Protein AF-A0A526XSW0-F1 (afdb_monomer_lite)

Foldseek 3Di:
DPDCVCPLVVLLQVLLVVLQVLVVVLVVCVVVVVDDPVVVVVSVVVSCVLLDADDPPDPPHPDHRSNVNSVVVLVVLQCQQPPNDPVSCVVPVPRGPVNCSVVVD

Structure (mmCIF, N/CA/C/O backbone):
data_AF-A0A526XSW0-F1
#
_entry.id   AF-A0A526XSW0-F1
#
loop_
_atom_site.group_PDB
_atom_site.id
_atom_site.type_symbol
_atom_site.label_atom_id
_atom_site.label_alt_id
_atom_site.label_comp_id
_atom_site.label_asym_id
_atom_site.label_entity_id
_atom_site.label_seq_id
_atom_site.pdbx_PDB_ins_code
_atom_site.Cartn_x
_atom_site.Cartn_y
_atom_site.Cartn_z
_atom_site.occu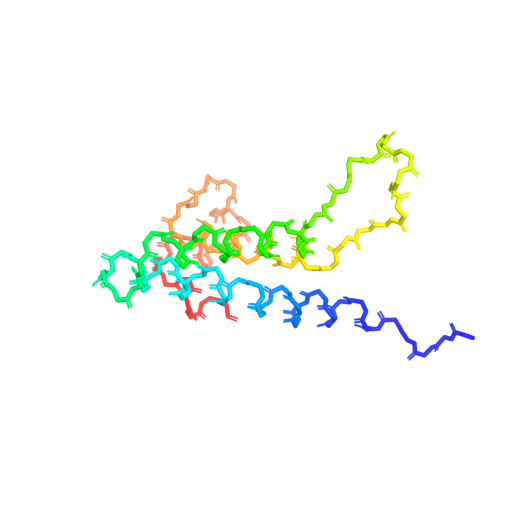pancy
_atom_site.B_iso_or_equiv
_atom_site.auth_seq_id
_atom_site.auth_comp_id
_atom_site.auth_asym_id
_atom_site.auth_atom_id
_atom_site.pdbx_PDB_model_num
ATOM 1 N N . ALA A 1 1 ? 30.440 -9.351 -1.982 1.00 50.91 1 ALA A N 1
ATOM 2 C CA . ALA A 1 1 ? 29.177 -8.679 -1.606 1.00 50.91 1 ALA A CA 1
ATOM 3 C C . ALA A 1 1 ? 27.993 -9.301 -2.357 1.00 50.91 1 ALA A C 1
ATOM 5 O O . ALA A 1 1 ? 27.292 -8.621 -3.090 1.00 50.91 1 ALA A O 1
ATOM 6 N N . GLN A 1 2 ? 27.788 -10.615 -2.209 1.00 48.62 2 GLN A N 1
ATOM 7 C CA . GLN A 1 2 ? 26.859 -11.385 -3.048 1.00 48.62 2 GLN A CA 1
ATOM 8 C C . GLN A 1 2 ? 26.067 -12.380 -2.184 1.00 48.62 2 GLN A C 1
ATOM 10 O O . GLN A 1 2 ? 26.147 -13.583 -2.379 1.00 48.62 2 GLN A O 1
ATOM 15 N N . TYR A 1 3 ? 25.376 -11.863 -1.161 1.00 49.38 3 TYR A N 1
ATOM 16 C CA . TYR A 1 3 ? 24.570 -12.663 -0.218 1.00 49.38 3 TYR A CA 1
ATOM 17 C C . TYR A 1 3 ? 23.252 -11.978 0.215 1.00 49.38 3 TYR A C 1
ATOM 19 O O . TYR A 1 3 ? 22.562 -12.470 1.097 1.00 49.38 3 TYR A O 1
ATOM 27 N N . PHE A 1 4 ? 22.909 -10.824 -0.371 1.00 45.56 4 PHE A N 1
ATOM 28 C CA . PHE A 1 4 ? 21.892 -9.892 0.155 1.00 45.56 4 PHE A CA 1
ATOM 29 C C . PHE A 1 4 ? 20.856 -9.477 -0.925 1.00 45.56 4 PHE A C 1
ATOM 31 O O . PHE A 1 4 ? 20.182 -8.461 -0.808 1.00 45.56 4 PHE A O 1
ATOM 38 N N . TYR A 1 5 ? 20.714 -10.249 -2.012 1.00 44.97 5 TYR A N 1
ATOM 39 C CA . TYR A 1 5 ? 19.811 -9.903 -3.127 1.00 44.97 5 TYR A CA 1
ATOM 40 C C . TYR A 1 5 ? 18.300 -10.128 -2.856 1.00 44.97 5 TYR A C 1
ATOM 42 O O . TYR A 1 5 ? 17.511 -9.333 -3.362 1.00 44.97 5 TYR A O 1
ATOM 50 N N . PRO A 1 6 ? 17.852 -11.091 -2.013 1.00 52.22 6 PRO A N 1
ATOM 51 C CA . PRO A 1 6 ? 16.422 -11.229 -1.698 1.00 52.22 6 PRO A CA 1
ATOM 52 C C . PRO A 1 6 ? 15.860 -10.098 -0.824 1.00 52.22 6 PRO A C 1
ATOM 54 O O . PRO A 1 6 ? 14.651 -9.908 -0.759 1.00 52.22 6 PRO A O 1
ATOM 57 N N . GLN A 1 7 ? 16.716 -9.334 -0.140 1.00 61.62 7 GLN A N 1
ATOM 58 C CA . GLN A 1 7 ? 16.277 -8.489 0.975 1.00 61.62 7 GLN A CA 1
ATOM 59 C C . GLN A 1 7 ? 15.449 -7.294 0.564 1.00 61.62 7 GLN A C 1
ATOM 61 O O . GLN A 1 7 ? 14.539 -6.925 1.292 1.00 61.62 7 GLN A O 1
ATOM 66 N N . ARG A 1 8 ? 15.741 -6.690 -0.591 1.00 61.66 8 ARG A N 1
ATOM 67 C CA . ARG A 1 8 ? 14.948 -5.547 -1.048 1.00 61.66 8 ARG A CA 1
ATOM 68 C C . ARG A 1 8 ? 13.535 -5.975 -1.422 1.00 61.66 8 ARG A C 1
ATOM 70 O O . ARG A 1 8 ? 12.601 -5.287 -1.054 1.00 61.66 8 ARG A O 1
ATOM 77 N N . GLN A 1 9 ? 13.369 -7.124 -2.077 1.00 65.00 9 GLN A N 1
ATOM 78 C CA . GLN A 1 9 ? 12.043 -7.643 -2.430 1.00 65.00 9 GLN A CA 1
ATOM 79 C C . GLN A 1 9 ? 11.247 -8.041 -1.184 1.00 65.00 9 GLN A C 1
ATOM 81 O O . GLN A 1 9 ? 10.096 -7.644 -1.038 1.00 65.00 9 GLN A O 1
ATOM 86 N N . THR A 1 10 ? 11.870 -8.751 -0.239 1.00 72.44 10 THR A N 1
ATOM 87 C CA . THR A 1 10 ? 11.206 -9.095 1.026 1.00 72.44 10 THR A CA 1
ATOM 88 C C . THR A 1 10 ? 10.902 -7.861 1.870 1.00 72.44 10 THR A C 1
ATOM 90 O O . THR A 1 10 ? 9.880 -7.827 2.542 1.00 72.44 10 THR A O 1
ATOM 93 N N . GLN A 1 11 ? 11.757 -6.835 1.821 1.00 77.19 11 GLN A N 1
ATOM 94 C CA . GLN A 1 11 ? 11.516 -5.562 2.493 1.00 77.19 11 GLN A CA 1
ATOM 95 C C . GLN A 1 11 ? 10.349 -4.811 1.851 1.00 77.19 11 GLN A C 1
ATOM 97 O O . GLN A 1 11 ? 9.490 -4.341 2.577 1.00 77.19 11 GLN A O 1
ATOM 102 N N . VAL A 1 12 ? 10.262 -4.750 0.519 1.00 81.25 12 VAL A N 1
ATOM 103 C CA . VAL A 1 12 ? 9.104 -4.165 -0.183 1.00 81.25 12 VAL A CA 1
ATOM 104 C C . VAL A 1 12 ? 7.812 -4.859 0.240 1.00 81.25 12 VAL A C 1
ATOM 106 O O . VAL A 1 12 ? 6.858 -4.185 0.606 1.00 81.25 12 VAL A O 1
ATOM 109 N N . MET A 1 13 ? 7.792 -6.195 0.264 1.00 79.94 13 MET A N 1
ATOM 110 C CA . MET A 1 13 ? 6.598 -6.935 0.680 1.00 79.94 13 MET A CA 1
ATOM 111 C C . MET A 1 13 ? 6.256 -6.704 2.155 1.00 79.94 13 MET A C 1
ATOM 113 O O . MET A 1 13 ? 5.098 -6.460 2.477 1.00 79.94 13 MET A O 1
ATOM 117 N N . ASN A 1 14 ? 7.243 -6.748 3.054 1.00 83.25 14 ASN A N 1
ATOM 118 C CA . ASN A 1 14 ? 7.016 -6.569 4.489 1.00 83.25 14 ASN A CA 1
ATOM 119 C C . ASN A 1 14 ? 6.572 -5.140 4.832 1.00 83.25 14 ASN A C 1
ATOM 121 O O . ASN A 1 14 ? 5.546 -4.938 5.480 1.00 83.25 14 ASN A O 1
ATOM 125 N N . GLU A 1 15 ? 7.333 -4.149 4.372 1.00 86.88 15 GLU A N 1
ATOM 126 C CA . GLU A 1 15 ? 7.064 -2.739 4.646 1.00 86.88 15 GLU A CA 1
ATOM 127 C C . GLU A 1 15 ? 5.821 -2.242 3.901 1.00 86.88 15 GLU A C 1
ATOM 129 O O . GLU A 1 15 ? 5.024 -1.485 4.458 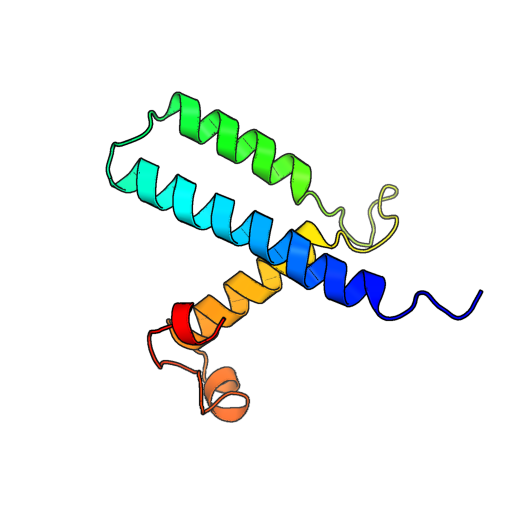1.00 86.88 15 GLU A O 1
ATOM 134 N N . GLY A 1 16 ? 5.604 -2.719 2.672 1.00 85.88 16 GLY A N 1
ATOM 135 C CA . GLY A 1 16 ? 4.376 -2.502 1.912 1.00 85.88 16 GLY A CA 1
ATOM 136 C C . GLY A 1 16 ? 3.149 -3.043 2.634 1.00 85.88 16 GLY A C 1
ATOM 137 O O . GLY A 1 16 ? 2.182 -2.306 2.812 1.00 85.88 16 GLY A O 1
ATOM 138 N N . CYS A 1 17 ? 3.222 -4.279 3.145 1.00 88.12 17 CYS A N 1
ATOM 139 C CA . CYS A 1 17 ? 2.152 -4.901 3.932 1.00 88.12 17 CYS A CA 1
ATOM 140 C C . CYS A 1 17 ? 1.806 -4.083 5.166 1.00 88.12 17 CYS A C 1
ATOM 142 O O . CYS A 1 17 ? 0.647 -3.721 5.368 1.00 88.12 17 CYS A O 1
ATOM 144 N N . ALA A 1 18 ? 2.813 -3.729 5.966 1.00 87.81 18 ALA A N 1
ATOM 145 C CA . ALA A 1 18 ? 2.603 -2.920 7.159 1.00 87.81 18 ALA A CA 1
ATOM 146 C C . ALA A 1 18 ? 1.944 -1.573 6.816 1.00 87.81 18 ALA A C 1
ATOM 148 O O . ALA A 1 18 ? 0.968 -1.168 7.449 1.00 87.81 18 ALA A O 1
ATOM 149 N N . THR A 1 19 ? 2.438 -0.907 5.771 1.00 88.56 19 THR A N 1
ATOM 150 C CA . THR A 1 19 ? 1.922 0.381 5.291 1.00 88.56 19 THR A CA 1
ATOM 151 C C . THR A 1 19 ? 0.464 0.263 4.851 1.00 88.56 19 THR A C 1
ATOM 153 O O . THR A 1 19 ? -0.392 1.005 5.337 1.00 88.56 19 THR A O 1
ATOM 156 N N . PHE A 1 20 ? 0.156 -0.713 4.003 1.00 91.88 20 PHE A N 1
ATOM 157 C CA . PHE A 1 20 ? -1.185 -0.968 3.495 1.00 91.88 20 PHE A CA 1
ATOM 158 C C . PHE A 1 20 ? -2.177 -1.346 4.608 1.00 91.88 20 PHE A C 1
ATOM 160 O O . PHE A 1 20 ? -3.301 -0.835 4.643 1.00 91.88 20 PHE A O 1
ATOM 167 N N . VAL A 1 21 ? -1.769 -2.192 5.559 1.00 91.62 21 VAL A N 1
ATOM 168 C CA . VAL A 1 21 ? -2.601 -2.583 6.706 1.00 91.62 21 VAL A CA 1
ATOM 169 C C . VAL A 1 21 ? -2.908 -1.376 7.587 1.00 91.62 21 VAL A C 1
ATOM 171 O O . VAL A 1 21 ? -4.069 -1.172 7.942 1.00 91.62 21 VAL A O 1
ATOM 174 N N . HIS A 1 22 ? -1.910 -0.543 7.902 1.00 91.75 22 HIS A N 1
ATOM 175 C CA . HIS A 1 22 ? -2.136 0.687 8.662 1.00 91.75 22 HIS A CA 1
ATOM 176 C C . HIS A 1 22 ? -3.102 1.621 7.930 1.00 91.75 22 HIS A C 1
ATOM 178 O O . HIS A 1 22 ? -4.082 2.062 8.525 1.00 91.75 22 HIS A O 1
ATOM 184 N N . TYR A 1 23 ? -2.882 1.871 6.638 1.00 91.44 23 TYR A N 1
ATOM 185 C CA . TYR A 1 23 ? -3.786 2.687 5.828 1.00 91.44 23 TYR A CA 1
ATOM 186 C C . TYR A 1 23 ? -5.225 2.153 5.880 1.00 91.44 23 TYR A C 1
ATOM 188 O O . TYR A 1 23 ? -6.156 2.886 6.214 1.00 91.44 23 TYR A O 1
ATOM 196 N N . THR A 1 24 ? -5.408 0.860 5.623 1.00 93.38 24 THR A N 1
ATOM 197 C CA . THR A 1 24 ? -6.732 0.232 5.543 1.00 93.38 24 THR A CA 1
ATOM 198 C C . THR A 1 24 ? -7.457 0.239 6.886 1.00 93.38 24 THR A C 1
ATOM 200 O O . THR A 1 24 ? -8.636 0.590 6.956 1.00 93.38 24 THR A O 1
ATOM 203 N N . LEU A 1 25 ? -6.773 -0.147 7.967 1.00 94.75 25 LEU A N 1
ATOM 204 C CA . LEU A 1 25 ? -7.379 -0.207 9.296 1.00 94.75 25 LEU A CA 1
ATOM 205 C C . LEU A 1 25 ? -7.736 1.182 9.812 1.00 94.75 25 LEU A C 1
ATOM 207 O O . LEU A 1 25 ? -8.828 1.355 10.347 1.00 94.75 25 LEU A O 1
ATOM 211 N N . MET A 1 26 ? -6.861 2.174 9.631 1.00 95.88 26 MET A N 1
ATOM 212 C CA . MET A 1 26 ? -7.134 3.519 10.130 1.00 95.88 26 MET A CA 1
ATOM 213 C C . MET A 1 26 ? -8.303 4.181 9.393 1.00 95.88 26 MET A C 1
ATOM 215 O O . MET A 1 26 ? -9.170 4.747 10.056 1.00 95.88 26 MET A O 1
ATOM 219 N N . ASN A 1 27 ? -8.400 4.030 8.064 1.00 93.94 27 ASN A N 1
ATOM 220 C CA . ASN A 1 27 ? -9.585 4.471 7.317 1.00 93.94 27 ASN A CA 1
ATOM 221 C C . ASN A 1 27 ? -10.852 3.753 7.804 1.00 93.94 27 ASN A C 1
ATOM 223 O O . ASN A 1 27 ? -11.840 4.402 8.125 1.00 93.94 27 ASN A O 1
ATOM 227 N N . MET A 1 28 ? -10.801 2.431 7.994 1.00 95.88 28 MET A N 1
ATOM 228 C CA . MET A 1 28 ? -11.953 1.667 8.486 1.00 95.88 28 MET A CA 1
ATOM 229 C C . MET A 1 28 ? -12.405 2.094 9.891 1.00 95.88 28 MET A C 1
ATOM 231 O O . MET A 1 28 ? -13.603 2.115 10.178 1.00 95.88 28 MET A O 1
ATOM 235 N N . LEU A 1 29 ? -11.468 2.399 10.792 1.00 97.25 29 LEU A N 1
ATOM 236 C CA . LEU A 1 29 ? -11.790 2.912 12.123 1.00 97.25 29 LEU A CA 1
ATOM 237 C C . LEU A 1 29 ? -12.423 4.305 12.039 1.00 97.25 29 LEU A C 1
ATOM 239 O O . LEU A 1 29 ? -13.368 4.576 12.780 1.00 97.25 29 LEU A O 1
ATOM 243 N N . PHE A 1 30 ? -11.934 5.161 11.140 1.00 96.62 30 PHE A N 1
ATOM 244 C CA . PHE A 1 30 ? -12.495 6.491 10.911 1.00 96.62 30 PHE A CA 1
ATOM 245 C C . PHE A 1 30 ? -13.921 6.416 10.357 1.00 96.62 30 PHE A C 1
ATOM 247 O O . PHE A 1 30 ? -14.825 7.012 10.939 1.00 96.62 30 PHE A O 1
ATOM 254 N N . ASP A 1 31 ? -14.153 5.595 9.331 1.00 95.88 31 ASP A N 1
ATOM 255 C CA . ASP A 1 31 ? -15.475 5.392 8.721 1.00 95.88 31 ASP A CA 1
ATOM 256 C C . ASP A 1 31 ? -16.507 4.854 9.723 1.00 95.88 31 ASP A C 1
ATOM 258 O O . ASP A 1 31 ? -17.701 5.141 9.635 1.00 95.88 31 ASP A O 1
ATOM 262 N N . ARG A 1 32 ? -16.050 4.078 10.715 1.00 97.31 32 ARG A N 1
ATOM 263 C CA . ARG A 1 32 ? -16.880 3.560 11.815 1.00 97.31 32 ARG A CA 1
ATOM 264 C C . ARG A 1 32 ? -17.051 4.544 12.976 1.00 97.31 32 ARG A C 1
ATOM 266 O O . ARG A 1 32 ? -17.698 4.193 13.961 1.00 97.31 32 ARG A O 1
ATOM 273 N N . GLY A 1 33 ? -16.460 5.736 12.903 1.00 96.62 33 GLY A N 1
ATOM 274 C CA . GLY A 1 33 ? -16.486 6.737 13.973 1.00 96.62 33 GLY A CA 1
ATOM 275 C C . GLY A 1 33 ? -15.723 6.324 15.237 1.00 96.62 33 GLY A C 1
ATOM 276 O O . GLY A 1 33 ? -15.998 6.842 16.316 1.00 96.62 33 GLY A O 1
ATOM 277 N N . LEU A 1 34 ? -14.789 5.372 15.129 1.00 97.12 34 LEU A N 1
ATOM 278 C CA . LEU A 1 34 ? -14.000 4.852 16.254 1.00 97.12 34 LEU A CA 1
ATOM 279 C C . LEU A 1 34 ? -12.735 5.676 16.530 1.00 97.12 34 LEU A C 1
ATOM 281 O O . LEU A 1 34 ? -12.124 5.518 17.586 1.00 97.12 34 LEU A O 1
ATOM 285 N N . ILE A 1 35 ? -12.349 6.555 15.604 1.00 96.19 35 ILE A N 1
ATOM 286 C CA . ILE A 1 35 ? -11.292 7.552 15.795 1.00 96.19 35 ILE A CA 1
ATOM 287 C C . ILE A 1 35 ? -11.785 8.937 15.378 1.00 96.19 35 ILE A C 1
ATOM 289 O O . ILE A 1 35 ? -12.682 9.070 14.548 1.00 96.19 35 ILE A O 1
ATOM 293 N N . SER A 1 36 ? -11.201 9.975 15.973 1.00 96.62 36 SER A N 1
ATOM 294 C CA . SER A 1 36 ? -11.540 11.362 15.661 1.00 96.62 36 SER A CA 1
ATOM 295 C C . SER A 1 36 ? -10.871 11.839 14.370 1.00 96.62 36 SER A C 1
ATOM 297 O O . SER A 1 36 ? -9.849 11.302 13.941 1.00 96.62 36 SER A O 1
ATOM 299 N N . GLU A 1 37 ? -11.401 12.917 13.794 1.00 95.25 37 GLU A N 1
ATOM 300 C CA . GLU A 1 37 ? -10.776 13.622 12.667 1.00 95.25 37 GLU A CA 1
ATOM 301 C C . GLU A 1 37 ? -9.342 14.069 12.987 1.00 95.25 37 GLU A C 1
ATOM 303 O O . GLU A 1 37 ? -8.444 13.897 12.168 1.00 95.25 37 GLU A O 1
ATOM 308 N N . GLY A 1 38 ? -9.092 14.564 14.205 1.00 96.56 38 GLY A N 1
ATOM 309 C CA . GLY A 1 38 ? -7.745 14.946 14.639 1.00 96.56 38 GLY A CA 1
ATOM 310 C C . GLY A 1 38 ? -6.759 13.775 14.596 1.00 96.56 38 GLY A C 1
ATOM 311 O O . GLY A 1 38 ? -5.670 13.912 14.043 1.00 96.56 38 GLY A O 1
ATOM 312 N N . ALA A 1 39 ? -7.167 12.604 15.096 1.00 94.81 39 ALA A N 1
ATOM 313 C CA . ALA A 1 39 ? -6.349 11.396 15.011 1.00 94.81 39 ALA A CA 1
ATOM 314 C C . ALA A 1 39 ? -6.112 10.979 13.548 1.00 94.81 39 ALA A C 1
ATOM 316 O O . ALA A 1 39 ? -4.995 10.618 13.182 1.00 94.81 39 ALA A O 1
ATOM 317 N N . MET A 1 40 ? -7.135 11.086 12.693 1.00 95.38 40 MET A N 1
ATOM 318 C CA . MET A 1 40 ? -7.022 10.790 11.263 1.00 95.38 40 MET A CA 1
ATOM 319 C C . MET A 1 40 ? -6.007 11.697 10.554 1.00 95.38 40 MET A C 1
ATOM 321 O O . MET A 1 40 ? -5.172 11.212 9.791 1.00 95.38 40 MET A O 1
ATOM 325 N N . LEU A 1 41 ? -6.004 12.998 10.852 1.00 94.75 41 LEU A N 1
ATOM 326 C CA . LEU A 1 41 ? -5.030 13.942 10.295 1.00 94.75 41 LEU A CA 1
ATOM 327 C C . LEU A 1 41 ? -3.588 13.613 10.710 1.00 94.75 41 LEU A C 1
ATOM 329 O O . LEU A 1 41 ? -2.671 13.711 9.890 1.00 94.75 41 LEU A O 1
ATOM 333 N N . GLU A 1 42 ? -3.370 13.188 11.955 1.00 93.88 42 GLU A N 1
ATOM 334 C CA . GLU A 1 42 ? -2.048 12.752 12.422 1.00 93.88 42 GLU A CA 1
ATOM 335 C C . GLU A 1 42 ? -1.570 11.494 11.692 1.00 93.88 42 GLU A C 1
ATOM 337 O O . GLU A 1 42 ? -0.409 11.414 11.279 1.00 93.88 42 GLU A O 1
ATOM 342 N N . ILE A 1 43 ? -2.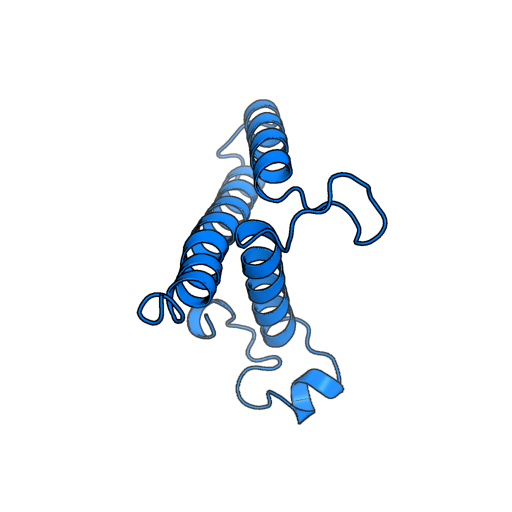471 10.535 11.479 1.00 93.00 43 ILE A N 1
ATOM 343 C CA . ILE A 1 43 ? -2.185 9.310 10.728 1.00 93.00 43 ILE A CA 1
ATOM 344 C C . ILE A 1 43 ? -1.819 9.648 9.288 1.00 93.00 43 ILE A C 1
ATOM 346 O O . ILE A 1 43 ? -0.777 9.197 8.820 1.00 93.00 43 ILE A O 1
ATOM 350 N N . LEU A 1 44 ? -2.616 10.473 8.603 1.00 91.19 44 LEU A N 1
ATOM 351 C CA . LEU A 1 44 ? -2.346 10.884 7.223 1.00 91.19 44 LEU A CA 1
ATOM 352 C C . LEU A 1 44 ? -0.988 11.575 7.098 1.00 91.19 44 LEU A C 1
ATOM 354 O O . LEU A 1 44 ? -0.222 11.270 6.182 1.00 91.19 44 LEU A O 1
ATOM 358 N N . ARG A 1 45 ? -0.651 12.457 8.044 1.00 91.50 45 ARG A N 1
ATOM 359 C CA . ARG A 1 45 ? 0.653 13.125 8.078 1.00 91.50 45 ARG A CA 1
ATOM 360 C C . ARG A 1 45 ? 1.797 12.123 8.241 1.00 91.50 45 ARG A C 1
ATOM 362 O O . ARG A 1 45 ? 2.768 12.184 7.491 1.00 91.50 45 ARG A O 1
ATOM 369 N N . ASN A 1 46 ? 1.698 11.214 9.210 1.00 90.44 46 ASN A N 1
ATOM 370 C CA . ASN A 1 46 ? 2.743 10.222 9.471 1.00 90.44 46 ASN A CA 1
ATOM 371 C C . ASN A 1 46 ? 2.903 9.253 8.297 1.00 90.44 46 ASN A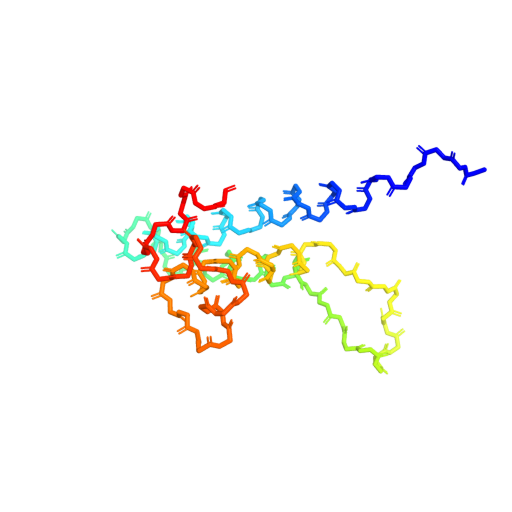 C 1
ATOM 373 O O . ASN A 1 46 ? 4.022 8.994 7.861 1.00 90.44 46 ASN A O 1
ATOM 377 N N . HIS A 1 47 ? 1.787 8.778 7.750 1.00 91.12 47 HIS A N 1
ATOM 378 C CA . HIS A 1 47 ? 1.755 7.871 6.613 1.00 91.12 47 HIS A CA 1
ATOM 379 C C . HIS A 1 47 ? 2.398 8.501 5.373 1.00 91.12 47 HIS A C 1
ATOM 381 O O . HIS A 1 47 ? 3.312 7.914 4.799 1.00 91.12 47 HIS A O 1
ATOM 387 N N . SER A 1 48 ? 2.012 9.737 5.035 1.00 89.06 48 SER A N 1
ATOM 388 C CA . SER A 1 48 ? 2.558 10.472 3.883 1.00 89.06 48 SER A CA 1
ATOM 389 C C . SER A 1 48 ? 4.071 10.680 3.977 1.00 89.06 48 SER A C 1
ATOM 391 O O . SER A 1 48 ? 4.764 10.644 2.964 1.00 89.06 48 SER A O 1
ATOM 393 N N . ASN A 1 49 ? 4.606 10.869 5.187 1.00 89.69 49 ASN A N 1
ATOM 394 C CA . ASN A 1 49 ? 6.049 11.004 5.386 1.00 89.69 49 ASN A CA 1
ATOM 395 C C . ASN A 1 49 ? 6.797 9.689 5.128 1.00 89.69 49 ASN A C 1
ATOM 397 O O . ASN A 1 49 ? 7.897 9.715 4.583 1.00 89.69 49 ASN A O 1
ATOM 401 N N . VAL A 1 50 ? 6.219 8.550 5.522 1.00 88.31 50 VAL A N 1
ATOM 402 C CA . VAL A 1 50 ? 6.840 7.225 5.356 1.00 88.31 50 VAL A CA 1
ATOM 403 C C . VAL A 1 50 ? 6.888 6.815 3.885 1.00 88.31 50 VAL A C 1
ATOM 405 O O . VAL A 1 50 ? 7.905 6.302 3.420 1.00 88.31 50 VAL A O 1
ATOM 408 N N . ILE A 1 51 ? 5.819 7.085 3.133 1.00 91.06 51 ILE A N 1
ATOM 409 C CA . ILE A 1 51 ? 5.713 6.710 1.714 1.00 91.06 51 ILE A CA 1
ATOM 410 C C . ILE A 1 51 ? 6.223 7.788 0.757 1.00 91.06 51 ILE A C 1
ATOM 412 O O . ILE A 1 51 ? 6.039 7.675 -0.452 1.00 91.06 51 ILE A O 1
ATOM 416 N N . PHE A 1 52 ? 6.857 8.847 1.262 1.00 91.69 52 PHE A N 1
ATOM 417 C CA . PHE A 1 52 ? 7.358 9.907 0.399 1.00 91.69 52 PHE A CA 1
ATOM 418 C C . PHE A 1 52 ? 8.376 9.343 -0.606 1.00 91.69 52 PHE A C 1
ATOM 420 O O . PHE A 1 52 ? 9.422 8.808 -0.227 1.00 91.69 52 PHE A O 1
ATOM 427 N N . GLN A 1 53 ? 8.059 9.474 -1.894 1.00 92.69 53 GLN A N 1
ATOM 428 C CA . GLN A 1 53 ? 8.909 9.099 -3.016 1.00 92.69 53 GLN A CA 1
ATOM 429 C C . GLN A 1 53 ? 9.115 10.340 -3.895 1.00 92.69 53 GLN A C 1
ATOM 431 O O . GLN A 1 53 ? 8.162 10.798 -4.527 1.00 92.69 53 GLN A O 1
ATOM 436 N N . PRO A 1 54 ? 10.331 10.912 -3.952 1.00 90.56 54 PRO A N 1
ATOM 437 C CA . PRO A 1 54 ? 10.622 11.974 -4.907 1.00 90.56 54 PRO A CA 1
ATOM 438 C C . PRO A 1 54 ? 10.477 11.465 -6.349 1.00 90.56 54 PRO A C 1
ATOM 440 O O . PRO A 1 54 ? 10.735 10.286 -6.623 1.00 90.56 54 PRO A O 1
ATOM 443 N N . GLY A 1 55 ? 10.097 12.365 -7.262 1.00 89.81 55 GLY A N 1
ATOM 444 C CA . GLY A 1 55 ? 10.108 12.104 -8.704 1.00 89.81 55 GLY A CA 1
ATOM 445 C C . GLY A 1 55 ? 11.517 11.779 -9.203 1.00 89.81 55 GLY A C 1
ATOM 446 O O . GLY A 1 55 ? 12.505 12.141 -8.564 1.00 89.81 55 GLY A O 1
ATOM 447 N N . PHE A 1 56 ? 11.622 11.075 -10.332 1.00 88.25 56 PHE A N 1
ATOM 448 C CA . PHE A 1 56 ? 12.916 10.613 -10.858 1.00 88.25 56 PHE A CA 1
ATOM 449 C C . PHE A 1 56 ? 13.868 11.763 -11.239 1.00 88.25 56 PHE A C 1
ATOM 451 O O . PHE A 1 56 ? 15.077 11.563 -11.318 1.00 88.25 56 PHE A O 1
ATOM 458 N N . ASP A 1 57 ? 13.317 12.947 -11.500 1.00 92.00 57 ASP A N 1
ATOM 459 C CA . ASP A 1 57 ? 13.992 14.188 -11.870 1.00 92.00 57 ASP A CA 1
ATOM 460 C C . ASP A 1 57 ? 14.349 15.075 -10.662 1.00 92.00 57 ASP A C 1
ATOM 462 O O . ASP A 1 57 ? 15.085 16.054 -10.806 1.00 92.00 57 ASP A O 1
ATOM 466 N N . ASP A 1 58 ? 13.868 14.738 -9.461 1.00 92.50 58 ASP A N 1
ATOM 467 C CA . ASP A 1 58 ? 14.156 15.489 -8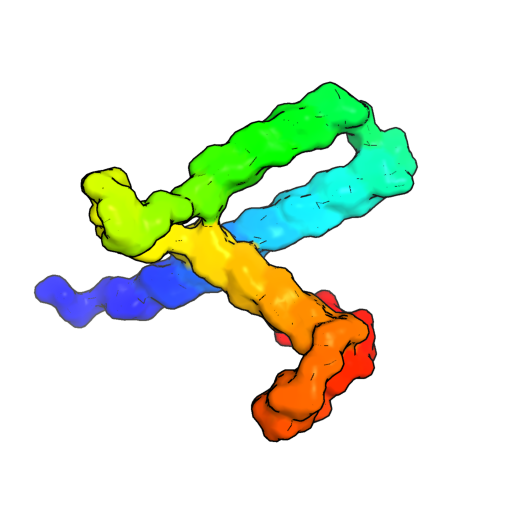.241 1.00 92.50 58 ASP A CA 1
ATOM 468 C C . ASP A 1 58 ? 15.581 15.179 -7.731 1.00 92.50 58 ASP A C 1
ATOM 470 O O . ASP A 1 58 ? 15.948 14.009 -7.590 1.00 92.50 58 ASP A O 1
ATOM 474 N N . PRO A 1 59 ? 16.386 16.191 -7.353 1.00 90.19 59 PRO A N 1
ATOM 475 C CA . PRO A 1 59 ? 17.733 15.984 -6.810 1.00 90.19 59 PRO A CA 1
ATOM 476 C C . PRO A 1 59 ? 17.808 15.098 -5.555 1.00 90.19 59 PRO A C 1
ATOM 478 O O . PRO A 1 59 ? 18.875 14.584 -5.225 1.00 90.19 59 PRO A O 1
ATOM 481 N N . ARG A 1 60 ? 16.701 14.944 -4.820 1.00 89.75 60 ARG A N 1
ATOM 482 C CA . ARG A 1 60 ? 16.595 14.095 -3.621 1.00 89.75 60 ARG A CA 1
ATOM 483 C C . ARG A 1 60 ? 16.336 12.627 -3.961 1.00 89.75 60 ARG A C 1
ATOM 485 O O . ARG A 1 60 ? 16.328 11.789 -3.056 1.00 89.75 60 ARG A O 1
ATOM 492 N N . PHE A 1 61 ? 16.112 12.302 -5.234 1.00 89.88 61 PHE A N 1
ATOM 493 C CA . PHE A 1 61 ? 15.949 10.929 -5.679 1.00 89.88 61 PHE A CA 1
ATOM 494 C C . PHE A 1 61 ? 17.234 10.133 -5.434 1.00 89.88 61 PHE A C 1
ATOM 496 O O . PHE A 1 61 ? 18.279 10.378 -6.029 1.00 89.88 61 PHE A O 1
ATOM 503 N N . SER A 1 62 ? 17.147 9.152 -4.539 1.00 85.81 62 SER A N 1
ATOM 504 C CA . SER A 1 62 ? 18.263 8.267 -4.167 1.00 85.81 62 SER A CA 1
ATOM 505 C C . SER A 1 62 ? 17.937 6.784 -4.370 1.00 85.81 62 SER A C 1
ATOM 507 O O . SER A 1 62 ? 18.719 5.909 -4.000 1.00 85.81 62 SER A O 1
ATOM 509 N N . GLY A 1 63 ? 16.792 6.497 -4.990 1.00 86.50 63 GLY A N 1
ATOM 510 C CA . GLY A 1 63 ? 16.274 5.155 -5.209 1.00 86.50 63 GLY A CA 1
ATOM 511 C C . GLY A 1 63 ? 14.776 5.070 -4.939 1.00 86.50 63 GLY A C 1
ATOM 512 O O . GLY A 1 63 ? 14.129 6.057 -4.582 1.00 86.50 63 GLY A O 1
ATOM 513 N N . ILE A 1 64 ? 14.240 3.865 -5.127 1.00 87.88 64 ILE A N 1
ATOM 514 C CA . ILE A 1 64 ? 12.837 3.559 -4.854 1.00 87.88 64 ILE A CA 1
ATOM 515 C C . ILE A 1 64 ? 12.660 3.305 -3.355 1.00 87.88 64 ILE A C 1
ATOM 517 O O . ILE A 1 64 ? 13.369 2.488 -2.763 1.00 87.88 64 ILE A O 1
ATOM 521 N N . ASN A 1 65 ? 11.693 3.992 -2.764 1.00 89.62 65 ASN A N 1
ATOM 522 C CA . ASN 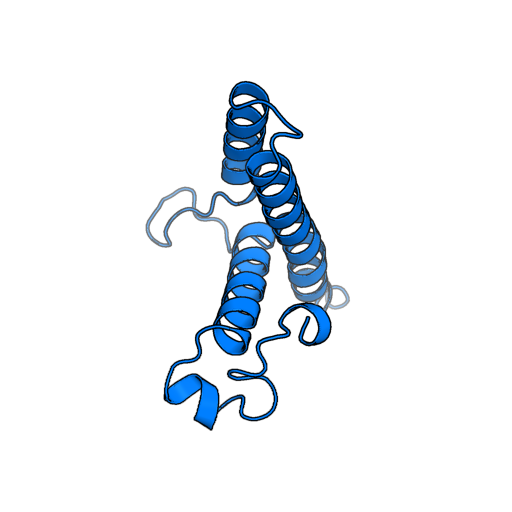A 1 65 ? 11.205 3.800 -1.417 1.00 89.62 65 ASN A CA 1
ATOM 523 C C . ASN A 1 65 ? 10.406 2.482 -1.373 1.00 89.62 65 ASN A C 1
ATOM 525 O O . ASN A 1 65 ? 9.358 2.382 -2.017 1.00 89.62 65 ASN A O 1
ATOM 529 N N . PRO A 1 66 ? 10.871 1.464 -0.624 1.00 86.50 66 PRO A N 1
ATOM 530 C CA . PRO A 1 66 ? 10.204 0.168 -0.580 1.00 86.50 66 PRO A CA 1
ATOM 531 C C . PRO A 1 66 ? 8.801 0.229 0.037 1.00 86.50 66 PRO A C 1
ATOM 533 O O . PRO A 1 66 ? 7.965 -0.594 -0.319 1.00 86.50 66 PRO A O 1
ATOM 536 N N . TYR A 1 67 ? 8.529 1.207 0.909 1.00 87.81 67 TYR A N 1
ATOM 537 C CA . TYR A 1 67 ? 7.207 1.422 1.503 1.00 87.81 67 TYR A CA 1
ATOM 538 C C . TYR A 1 67 ? 6.217 1.937 0.458 1.00 87.81 67 TYR A C 1
ATOM 540 O O . TYR A 1 67 ? 5.110 1.419 0.360 1.00 87.81 67 TYR A O 1
ATOM 548 N N . ALA A 1 68 ? 6.637 2.924 -0.341 1.00 89.50 68 ALA A N 1
ATOM 549 C CA . ALA A 1 68 ? 5.818 3.495 -1.408 1.00 89.50 68 ALA A CA 1
ATOM 550 C C . ALA A 1 68 ? 5.499 2.440 -2.474 1.00 89.50 68 ALA A C 1
ATOM 552 O O . ALA A 1 68 ? 4.337 2.172 -2.750 1.00 89.50 68 ALA A O 1
ATOM 553 N N . LEU A 1 69 ? 6.532 1.756 -2.982 1.00 91.25 69 LEU A N 1
ATOM 554 C CA . LEU A 1 69 ? 6.354 0.697 -3.975 1.00 91.25 69 LEU A CA 1
ATOM 555 C C . LEU A 1 69 ? 5.471 -0.441 -3.447 1.00 91.25 69 LEU A C 1
ATOM 557 O O . LEU A 1 69 ? 4.587 -0.913 -4.152 1.00 91.25 69 LEU A O 1
ATOM 561 N N . GLY A 1 70 ? 5.714 -0.894 -2.217 1.00 90.56 70 GLY A N 1
ATOM 562 C CA . GLY A 1 70 ? 4.948 -1.985 -1.627 1.00 90.56 70 GLY A CA 1
ATOM 563 C C . GLY A 1 70 ? 3.481 -1.618 -1.387 1.00 90.56 70 GLY A C 1
ATOM 564 O O . GLY A 1 70 ? 2.609 -2.453 -1.616 1.00 90.56 70 GLY A O 1
ATOM 565 N N . LEU A 1 71 ? 3.198 -0.375 -0.977 1.00 91.81 71 LEU A N 1
ATOM 566 C CA . LEU A 1 71 ? 1.831 0.131 -0.850 1.00 91.81 71 LEU A CA 1
ATOM 567 C C . LEU A 1 71 ? 1.121 0.151 -2.208 1.00 91.81 71 LEU A C 1
ATOM 569 O O . LEU A 1 71 ? 0.027 -0.403 -2.312 1.00 91.81 71 LEU A O 1
ATOM 573 N N . ASP A 1 72 ? 1.753 0.734 -3.229 1.00 93.00 72 ASP A N 1
ATOM 574 C CA . ASP A 1 72 ? 1.182 0.834 -4.576 1.00 93.00 72 ASP A CA 1
ATOM 575 C C . ASP A 1 72 ? 0.882 -0.558 -5.147 1.00 93.00 72 ASP A C 1
ATOM 577 O O . ASP A 1 72 ? -0.201 -0.791 -5.678 1.00 93.00 72 ASP A O 1
ATOM 581 N N . MET A 1 73 ? 1.793 -1.521 -4.960 1.00 93.88 73 MET A N 1
ATOM 582 C CA . MET A 1 73 ? 1.581 -2.912 -5.376 1.00 93.88 73 MET A CA 1
ATOM 583 C C . MET A 1 73 ? 0.341 -3.534 -4.719 1.00 93.88 73 MET A C 1
ATOM 585 O O . MET A 1 73 ? -0.441 -4.203 -5.389 1.00 93.88 73 MET A O 1
ATOM 589 N N . MET A 1 74 ? 0.138 -3.327 -3.417 1.00 93.81 74 MET A N 1
ATOM 590 C CA . MET A 1 74 ? -1.020 -3.889 -2.711 1.00 93.81 74 MET A CA 1
ATOM 591 C C . MET A 1 74 ? -2.330 -3.200 -3.077 1.00 93.81 74 MET A C 1
ATOM 593 O O . MET A 1 74 ? -3.353 -3.872 -3.206 1.00 93.81 74 MET A O 1
ATOM 597 N N . GLN A 1 75 ? -2.301 -1.882 -3.277 1.00 94.25 75 GLN A N 1
ATOM 598 C CA . GLN A 1 75 ? -3.450 -1.131 -3.780 1.00 94.25 75 GLN A CA 1
ATOM 599 C C . GLN A 1 75 ? -3.825 -1.575 -5.195 1.00 94.25 75 GLN A C 1
ATOM 601 O O . GLN A 1 75 ? -5.011 -1.707 -5.492 1.00 94.25 75 GLN A O 1
ATOM 606 N N . ASP A 1 76 ? -2.842 -1.868 -6.046 1.00 95.44 76 ASP A N 1
ATOM 607 C CA . ASP A 1 76 ? -3.098 -2.347 -7.400 1.00 95.44 76 ASP A CA 1
ATOM 608 C C . ASP A 1 76 ? -3.657 -3.777 -7.399 1.00 95.44 76 ASP A C 1
ATOM 610 O O . ASP A 1 76 ? -4.639 -4.043 -8.084 1.00 95.44 76 ASP A O 1
ATOM 614 N N . ILE A 1 77 ? -3.155 -4.678 -6.544 1.00 94.81 77 ILE A N 1
ATOM 615 C CA . ILE A 1 77 ? -3.758 -6.012 -6.351 1.00 94.81 77 ILE A CA 1
ATOM 616 C C . ILE A 1 77 ? -5.199 -5.896 -5.835 1.00 94.81 77 ILE A C 1
ATOM 618 O O . ILE A 1 77 ? -6.095 -6.583 -6.331 1.00 94.81 77 ILE A O 1
ATOM 622 N N . GLN A 1 78 ? -5.449 -5.002 -4.872 1.00 95.69 78 GLN A N 1
ATOM 623 C CA . GLN A 1 78 ? -6.801 -4.723 -4.397 1.00 95.69 78 GLN A CA 1
ATOM 624 C C . GLN A 1 78 ? -7.699 -4.244 -5.541 1.00 95.69 78 GLN A C 1
ATOM 626 O O . GLN A 1 78 ? -8.799 -4.770 -5.707 1.00 95.69 78 GLN A O 1
ATOM 631 N N . ARG A 1 79 ? -7.219 -3.296 -6.352 1.00 96.88 79 ARG A N 1
ATOM 632 C CA . ARG A 1 79 ? -7.930 -2.771 -7.519 1.00 96.88 79 ARG A CA 1
ATOM 633 C C . ARG A 1 79 ? -8.186 -3.859 -8.557 1.00 96.88 79 ARG A C 1
ATOM 635 O O . ARG A 1 79 ? -9.294 -3.934 -9.064 1.00 96.88 79 ARG A O 1
ATOM 642 N N . ILE A 1 80 ? -7.228 -4.732 -8.854 1.00 97.50 80 ILE A N 1
ATOM 643 C CA . ILE A 1 80 ? -7.430 -5.873 -9.759 1.00 97.50 80 ILE A CA 1
ATOM 644 C C . ILE A 1 80 ? -8.568 -6.759 -9.239 1.00 97.50 80 ILE A C 1
ATOM 646 O O . ILE A 1 80 ? -9.462 -7.143 -9.993 1.00 97.50 80 ILE A O 1
ATOM 650 N N . ALA A 1 81 ? -8.588 -7.045 -7.939 1.00 97.50 81 ALA A N 1
ATOM 651 C CA . ALA A 1 81 ? -9.625 -7.872 -7.338 1.00 97.50 81 ALA A CA 1
ATOM 652 C C . ALA A 1 81 ? -11.015 -7.204 -7.326 1.00 97.50 81 ALA A C 1
ATOM 654 O O . ALA A 1 81 ? -12.016 -7.901 -7.503 1.00 97.50 81 ALA A O 1
ATOM 655 N N . THR A 1 82 ? -11.115 -5.882 -7.134 1.00 96.62 82 THR A N 1
ATOM 656 C CA . THR A 1 82 ? -12.409 -5.185 -6.967 1.00 96.62 82 THR A CA 1
ATOM 657 C C . THR A 1 82 ? -12.898 -4.438 -8.208 1.00 96.62 82 THR A C 1
ATOM 659 O O . THR A 1 82 ? -14.092 -4.433 -8.493 1.00 96.62 82 THR A O 1
ATOM 662 N N . GLU A 1 83 ? -11.991 -3.810 -8.948 1.00 97.38 83 GLU A N 1
ATOM 663 C CA . GLU A 1 83 ? -12.240 -2.918 -10.087 1.00 97.38 83 GLU A CA 1
ATOM 664 C C . GLU A 1 83 ? -11.250 -3.190 -11.247 1.00 97.38 83 GLU A C 1
ATOM 666 O O . GLU A 1 83 ? -10.480 -2.310 -11.652 1.00 97.38 83 GLU A O 1
ATOM 671 N N . PRO A 1 84 ? -11.226 -4.417 -11.805 1.00 97.50 84 PRO A N 1
ATOM 672 C CA . PRO A 1 84 ? -10.291 -4.761 -12.873 1.00 97.50 84 PRO A CA 1
ATOM 673 C C . PRO A 1 84 ? -10.605 -4.035 -14.185 1.00 97.50 84 PRO A C 1
ATOM 675 O O . PRO A 1 84 ? -11.767 -3.859 -14.579 1.00 97.50 84 PRO A O 1
ATOM 678 N N . THR A 1 85 ? -9.554 -3.739 -14.939 1.00 97.75 85 THR A N 1
ATOM 679 C CA . THR A 1 85 ? -9.576 -3.342 -16.351 1.00 97.75 85 THR A CA 1
ATOM 680 C C . THR A 1 85 ? -9.680 -4.569 -17.268 1.00 97.75 85 THR A C 1
ATOM 682 O O . THR A 1 85 ? -9.656 -5.715 -16.810 1.00 97.75 85 THR A O 1
ATOM 685 N N . ALA A 1 86 ? -9.852 -4.353 -18.576 1.00 97.69 86 ALA A N 1
ATOM 686 C CA . ALA A 1 86 ? -9.827 -5.450 -19.548 1.00 97.69 86 ALA A CA 1
ATOM 687 C C . ALA A 1 86 ? -8.472 -6.177 -19.532 1.00 97.69 86 ALA A C 1
ATOM 689 O O . ALA A 1 86 ? -8.446 -7.401 -19.486 1.00 97.69 86 ALA A O 1
ATOM 690 N N . GLU A 1 87 ? -7.376 -5.418 -19.455 1.00 97.69 87 GLU A N 1
ATOM 691 C CA . GLU A 1 87 ? -6.020 -5.958 -19.350 1.00 97.69 87 GLU A CA 1
ATOM 692 C C . GLU A 1 87 ? -5.868 -6.847 -18.109 1.00 97.69 87 GLU A C 1
ATOM 694 O O . GLU A 1 87 ? -5.420 -7.983 -18.220 1.00 97.69 87 GLU A O 1
ATOM 699 N N . ASP A 1 88 ? -6.339 -6.410 -16.939 1.00 97.69 88 ASP A N 1
ATOM 700 C CA . ASP A 1 88 ? -6.218 -7.222 -15.719 1.00 97.69 88 ASP A CA 1
ATOM 701 C C . ASP A 1 88 ? -6.923 -8.580 -15.832 1.00 97.69 88 ASP A C 1
ATOM 703 O O . ASP A 1 88 ? -6.470 -9.557 -15.246 1.00 97.69 88 ASP A O 1
ATOM 707 N N . ARG A 1 89 ? -8.023 -8.665 -16.589 1.00 96.62 89 ARG A N 1
ATOM 708 C CA . ARG A 1 89 ? -8.730 -9.937 -16.816 1.00 96.62 89 ARG A CA 1
ATOM 709 C C . ARG A 1 89 ? -7.961 -10.869 -17.742 1.00 96.62 89 ARG A C 1
ATOM 711 O O . ARG A 1 89 ? -8.056 -12.081 -17.572 1.00 96.62 89 ARG A O 1
ATOM 718 N N . ASP A 1 90 ? -7.213 -10.312 -18.688 1.00 97.31 90 ASP A N 1
ATOM 719 C CA . ASP A 1 90 ? -6.377 -11.084 -19.603 1.00 97.31 90 ASP A CA 1
ATOM 720 C C . ASP A 1 90 ? -5.117 -11.605 -18.892 1.00 97.31 90 ASP A C 1
ATOM 722 O O . ASP A 1 90 ? -4.732 -12.760 -19.078 1.00 97.31 90 ASP A O 1
ATOM 726 N N . TRP A 1 91 ? -4.487 -10.774 -18.053 1.00 96.44 91 TRP A N 1
ATOM 727 C CA . TRP A 1 91 ? -3.234 -11.109 -17.365 1.00 96.44 91 TRP A CA 1
ATOM 728 C C . TRP A 1 91 ? -3.428 -11.837 -16.030 1.00 96.44 91 TRP A C 1
ATOM 730 O O . TRP A 1 91 ? -2.597 -12.671 -15.667 1.00 96.44 91 TRP A O 1
ATOM 740 N N . PHE A 1 92 ? -4.510 -11.547 -15.304 1.00 95.94 92 PHE A N 1
ATOM 741 C CA . PHE A 1 92 ? -4.769 -12.054 -13.953 1.00 95.94 92 PHE A CA 1
ATOM 742 C C . PHE A 1 92 ? -6.173 -12.676 -13.808 1.00 95.94 92 PHE A C 1
ATOM 744 O O . PHE A 1 92 ? -6.913 -12.315 -12.888 1.00 95.94 92 PHE A O 1
ATOM 751 N N . PRO A 1 93 ? -6.562 -13.632 -14.675 1.00 96.06 93 PRO A N 1
ATOM 752 C CA . PRO A 1 93 ? -7.928 -14.163 -14.726 1.00 96.06 93 PRO A CA 1
ATOM 753 C C . PRO A 1 93 ? -8.404 -14.806 -13.414 1.00 96.06 93 PRO A C 1
ATOM 755 O O . PRO A 1 93 ? -9.602 -14.813 -13.143 1.00 96.06 93 PRO A O 1
ATOM 758 N N . ASP A 1 94 ? -7.487 -15.319 -12.588 1.00 95.62 94 ASP A N 1
ATOM 759 C CA . ASP A 1 94 ? -7.819 -15.999 -11.329 1.00 95.62 94 ASP A CA 1
ATOM 760 C C . ASP A 1 94 ? -8.232 -15.036 -10.205 1.00 95.62 94 ASP A C 1
ATOM 762 O O . ASP A 1 94 ? -8.925 -15.429 -9.264 1.00 95.62 94 ASP A O 1
ATOM 766 N N . ILE A 1 95 ? -7.797 -13.774 -10.281 1.00 96.25 95 ILE A N 1
ATOM 767 C CA . ILE A 1 95 ? -8.007 -12.787 -9.213 1.00 96.25 95 ILE A CA 1
ATOM 768 C C . ILE A 1 95 ? -8.825 -11.584 -9.681 1.00 96.25 95 ILE A C 1
ATOM 770 O O . ILE A 1 95 ? -9.523 -10.969 -8.875 1.00 96.25 95 ILE A O 1
ATOM 774 N N . ALA A 1 96 ? -8.790 -11.263 -10.976 1.00 97.12 96 ALA A N 1
ATOM 775 C CA . ALA A 1 96 ? -9.451 -10.097 -11.532 1.00 97.12 96 ALA A CA 1
ATOM 776 C C . ALA A 1 96 ? -10.973 -10.165 -11.336 1.00 97.12 96 ALA A C 1
ATOM 778 O O . ALA A 1 96 ? -11.673 -10.962 -11.961 1.00 97.12 96 ALA A O 1
ATOM 779 N N . GLY A 1 97 ? -11.504 -9.278 -10.492 1.00 96.25 97 GLY A N 1
ATOM 780 C CA . GLY A 1 97 ? -12.945 -9.152 -10.259 1.00 96.25 97 GLY A CA 1
ATOM 781 C C . GLY A 1 97 ? -13.535 -10.203 -9.319 1.00 96.25 97 GLY A C 1
ATOM 782 O O . GLY A 1 97 ? -14.759 -10.331 -9.264 1.00 96.25 97 GLY A O 1
ATOM 783 N N . ASN A 1 98 ? -12.707 -10.939 -8.570 1.00 95.50 98 ASN A N 1
ATOM 784 C CA . ASN A 1 98 ? -13.192 -11.889 -7.564 1.00 95.50 98 ASN A CA 1
ATOM 785 C C . ASN A 1 98 ? -13.844 -11.197 -6.344 1.00 95.50 98 ASN A C 1
ATOM 787 O O . ASN A 1 98 ? -14.521 -11.848 -5.550 1.00 95.50 98 ASN A O 1
ATOM 791 N N . GLY A 1 99 ? -13.639 -9.884 -6.177 1.00 93.38 99 GLY A N 1
ATOM 792 C CA . GLY A 1 99 ? -14.153 -9.072 -5.074 1.00 93.38 99 GLY A CA 1
ATOM 793 C C . GLY A 1 99 ? -13.503 -9.340 -3.710 1.00 93.38 99 GLY A C 1
ATOM 794 O O . GLY A 1 99 ? -13.779 -8.612 -2.755 1.00 93.38 99 GLY A O 1
ATOM 795 N N . ASN A 1 100 ? -12.627 -10.341 -3.597 1.00 93.12 100 ASN A N 1
ATOM 796 C CA . ASN A 1 100 ? -12.005 -10.775 -2.351 1.00 93.12 100 ASN A CA 1
ATOM 797 C C . ASN A 1 100 ? -10.495 -10.524 -2.351 1.00 93.12 100 ASN A C 1
ATOM 799 O O . ASN A 1 100 ? -9.662 -11.432 -2.304 1.00 93.12 100 ASN A O 1
ATOM 803 N N . TRP A 1 101 ? -10.139 -9.242 -2.349 1.00 93.25 101 TRP A N 1
ATOM 804 C CA . TRP A 1 101 ? -8.745 -8.810 -2.317 1.00 93.25 101 TRP A CA 1
ATOM 805 C C . TRP A 1 101 ? -7.975 -9.316 -1.084 1.00 93.25 101 TRP A C 1
ATOM 807 O O . TRP A 1 101 ? -6.762 -9.471 -1.146 1.00 93.25 101 TRP A O 1
ATOM 817 N N . ARG A 1 102 ? -8.665 -9.611 0.029 1.00 91.00 102 ARG A N 1
ATOM 818 C CA . ARG A 1 102 ? -8.039 -10.111 1.268 1.00 91.00 102 ARG A CA 1
ATOM 819 C C . ARG A 1 102 ? -7.572 -11.559 1.181 1.00 91.00 102 ARG A C 1
ATOM 821 O O . ARG A 1 102 ? -6.663 -11.915 1.908 1.00 91.00 102 ARG A O 1
ATOM 828 N N . GLU A 1 103 ? -8.229 -12.381 0.366 1.00 90.94 103 GLU A N 1
ATOM 829 C CA . GLU A 1 103 ? -7.758 -13.741 0.060 1.00 90.94 103 GLU A CA 1
ATOM 830 C C . GLU A 1 103 ? -6.737 -13.745 -1.082 1.00 90.94 103 GLU A C 1
ATOM 832 O O . GLU A 1 103 ? -6.018 -14.721 -1.265 1.00 90.94 103 GLU A O 1
ATOM 837 N N . THR A 1 104 ? -6.702 -12.663 -1.864 1.00 90.94 104 THR A N 1
ATOM 838 C CA . THR A 1 104 ? -5.779 -12.494 -2.990 1.00 90.94 104 THR A CA 1
ATOM 839 C C . THR A 1 104 ? -4.376 -12.078 -2.530 1.00 90.94 104 THR A C 1
ATOM 841 O O . THR A 1 104 ? -3.394 -12.491 -3.143 1.00 90.94 104 THR A O 1
ATOM 844 N N . LEU A 1 105 ? -4.290 -11.254 -1.478 1.00 87.12 105 LEU A N 1
ATOM 845 C CA . LEU A 1 105 ? -3.045 -10.861 -0.800 1.00 87.12 105 LEU A CA 1
ATOM 846 C C . LEU A 1 105 ? -2.596 -11.916 0.218 1.00 87.12 105 LEU A C 1
ATOM 848 O O . LEU A 1 105 ? -1.368 -12.147 0.296 1.00 87.12 105 LEU A O 1
#

Radius of gyration: 16.31 Å; chains: 1; bounding box: 46×32×36 Å

Sequence (105 aa):
AQYFYPQRQTQVMNEGCATFVHYTLMNMLFDRGLISEGAMLEILRNHSNVIFQPGFDDPRFSGINPYALGLDMMQDIQRIATEPTAEDRDWFPDIAGNGNWRETL

Secondary structure (DSSP, 8-state):
--S-SSHHHHHHHHHHHHHHHHHHHHHHHHHTTSS-HHHHHHHHHHHHHHT----TTSTT--S--HHHHHHHHHHHHHHHHHS--HHHHHH-TTTTT-S-HHHH-

pLDDT: mean 88.99, std 11.98, range [44.97, 97.75]